Protein AF-A0A3N6PX20-F1 (afdb_monomer_lite)

Radius of gyration: 14.59 Å; chains: 1; bounding box: 34×27×39 Å

Secondary structure (DSSP, 8-state):
-PBPEEEEEEEE--BTTTTBPPEEEEEEEETTEEHHHHHTGGGGT-EESSB-TTT-HHHHHHHHHHHHHHHTTTSPBSSEEEEEEEE-TTT--TTT-EEEEEEEEETTEEEEEEEEEE-SSS--EE-TTS--EEEEHHHHHHHHHHHHH-

Foldseek 3Di:
DAKAWAWDWDWDDFQDVVTGDTATATFIQINNRTPCVLLVVVVLVWDFQAGQCVVCVVVLVVGQVPLLCCQAVVADEPAWDWHFGIARPPPRDLQSKTWTFTWHDYDQKIWTHQIWIGHNPDDIHTSHVDDGGIHRRVSSSCNSVVRSVD

pLDDT: mean 95.11, std 5.04, range [64.62, 98.75]

Structure (mmCIF, N/CA/C/O backbone):
data_AF-A0A3N6PX20-F1
#
_entry.id   AF-A0A3N6PX20-F1
#
loop_
_atom_site.group_PDB
_atom_site.id
_atom_site.type_symbol
_atom_site.label_atom_id
_atom_site.label_alt_id
_atom_site.label_comp_id
_atom_site.label_asym_id
_atom_site.label_entity_id
_atom_site.label_seq_id
_atom_site.pdbx_PDB_ins_code
_atom_site.Cartn_x
_atom_site.Cartn_y
_atom_site.Cartn_z
_atom_site.occupancy
_atom_site.B_iso_or_equiv
_atom_site.auth_seq_id
_atom_site.auth_comp_id
_atom_site.auth_asym_id
_atom_site.auth_atom_id
_atom_site.pdbx_PDB_model_num
ATOM 1 N N . MET A 1 1 ? -17.039 -6.067 13.447 1.00 64.62 1 MET A N 1
ATOM 2 C CA . MET A 1 1 ? -15.662 -6.574 13.624 1.00 64.62 1 MET A CA 1
ATOM 3 C C . MET A 1 1 ? -14.792 -5.780 12.668 1.00 64.62 1 MET A C 1
ATOM 5 O O . MET A 1 1 ? -15.258 -5.548 11.561 1.00 64.62 1 MET A O 1
ATOM 9 N N . SER A 1 2 ? -13.643 -5.269 13.109 1.00 90.12 2 SER A N 1
ATOM 10 C CA . SER A 1 2 ? -12.696 -4.576 12.224 1.00 90.12 2 SER A CA 1
ATOM 11 C C . SER A 1 2 ? -11.860 -5.592 11.455 1.00 90.12 2 SER A C 1
ATOM 13 O O . SER A 1 2 ? -11.517 -6.639 12.012 1.00 90.12 2 SER A O 1
ATOM 15 N N . ASP A 1 3 ? -11.508 -5.256 10.221 1.00 98.25 3 ASP A N 1
ATOM 16 C CA . ASP A 1 3 ? -10.587 -6.044 9.413 1.00 98.25 3 ASP A CA 1
ATOM 17 C C . ASP A 1 3 ? -9.198 -6.083 10.066 1.00 98.25 3 ASP A C 1
ATOM 19 O O . ASP A 1 3 ? -8.797 -5.154 10.779 1.00 98.25 3 ASP A O 1
ATOM 23 N N . GLN A 1 4 ? -8.476 -7.177 9.838 1.00 97.69 4 GLN A N 1
ATOM 24 C CA . GLN A 1 4 ? -7.093 -7.362 10.274 1.00 97.69 4 GLN A CA 1
ATOM 25 C C . GLN A 1 4 ? -6.150 -7.122 9.101 1.00 97.69 4 GLN A C 1
ATOM 27 O O . GLN A 1 4 ? -6.398 -7.630 8.008 1.00 97.69 4 GLN A O 1
ATOM 32 N N . LEU A 1 5 ? -5.083 -6.364 9.345 1.00 98.56 5 LEU A N 1
ATOM 33 C CA . LEU A 1 5 ? -4.017 -6.112 8.382 1.00 98.56 5 LEU A CA 1
ATOM 34 C C . LEU A 1 5 ? -2.748 -6.834 8.835 1.00 98.56 5 LEU A C 1
ATOM 36 O O . LEU A 1 5 ? -2.407 -6.779 10.014 1.00 98.56 5 LEU A O 1
ATOM 40 N N . GLU A 1 6 ? -2.050 -7.445 7.887 1.00 98.50 6 GLU A N 1
ATOM 41 C CA . GLU A 1 6 ? -0.693 -7.963 8.042 1.00 98.50 6 GLU A CA 1
ATOM 42 C C . GLU A 1 6 ? 0.150 -7.538 6.832 1.00 98.50 6 GLU A C 1
ATOM 44 O O . GLU A 1 6 ? -0.349 -7.518 5.703 1.00 98.50 6 GLU A O 1
ATOM 49 N N . LEU A 1 7 ? 1.418 -7.188 7.055 1.00 98.50 7 LEU A N 1
ATOM 50 C CA . LEU A 1 7 ? 2.383 -6.951 5.982 1.00 98.50 7 LEU A CA 1
ATOM 51 C C . LEU A 1 7 ? 3.278 -8.182 5.815 1.00 98.50 7 LEU A C 1
ATOM 53 O O . LEU A 1 7 ? 4.081 -8.515 6.687 1.00 98.50 7 LEU A O 1
ATOM 57 N N . VAL A 1 8 ? 3.163 -8.843 4.662 1.00 98.31 8 VAL A N 1
ATOM 58 C CA . VAL A 1 8 ? 3.897 -10.080 4.350 1.00 98.31 8 VAL A CA 1
ATOM 59 C C . VAL A 1 8 ? 4.872 -9.828 3.209 1.00 98.31 8 VAL A C 1
ATOM 61 O O . VAL A 1 8 ? 4.552 -9.122 2.258 1.00 98.31 8 VAL A O 1
ATOM 64 N N . ALA A 1 9 ? 6.079 -10.392 3.287 1.00 97.94 9 ALA A N 1
ATOM 65 C CA . ALA A 1 9 ? 7.073 -10.237 2.230 1.00 97.94 9 ALA A CA 1
ATOM 66 C C . ALA A 1 9 ? 6.544 -10.769 0.883 1.00 97.94 9 ALA A C 1
ATOM 68 O O . ALA A 1 9 ? 6.175 -11.934 0.746 1.00 97.94 9 ALA A O 1
ATOM 69 N N . LEU A 1 10 ? 6.566 -9.899 -0.116 1.00 97.81 10 LEU A N 1
ATOM 70 C CA . LEU A 1 10 ? 6.210 -10.127 -1.505 1.00 97.81 10 LEU A CA 1
ATOM 71 C C . LEU A 1 10 ? 7.475 -10.060 -2.354 1.00 97.81 10 LEU A C 1
ATOM 73 O O . LEU A 1 10 ? 8.164 -9.039 -2.404 1.00 97.81 10 LEU A O 1
ATOM 77 N N . HIS A 1 11 ? 7.756 -11.147 -3.062 1.00 97.00 11 HIS A N 1
ATOM 78 C CA . HIS A 1 11 ? 8.843 -11.209 -4.029 1.00 97.00 11 HIS A CA 1
ATOM 79 C C . HIS A 1 11 ? 8.279 -11.090 -5.442 1.00 97.00 11 HIS A C 1
ATOM 81 O O . HIS A 1 11 ? 7.526 -11.955 -5.889 1.00 97.00 11 HIS A O 1
ATOM 87 N N . ARG A 1 12 ? 8.666 -10.029 -6.156 1.00 94.06 12 ARG A N 1
ATOM 88 C CA . ARG A 1 12 ? 8.491 -9.943 -7.608 1.00 94.06 12 ARG A CA 1
ATOM 89 C C . ARG A 1 12 ? 9.791 -10.373 -8.269 1.00 94.06 12 ARG A C 1
ATOM 91 O O . ARG A 1 12 ? 10.801 -9.676 -8.161 1.00 94.06 12 ARG A O 1
ATOM 98 N N . SER A 1 13 ? 9.749 -11.493 -8.983 1.00 90.50 13 SER A N 1
ATOM 99 C CA . SER A 1 13 ? 10.891 -11.980 -9.754 1.00 90.50 13 SER A CA 1
ATOM 100 C C . SER A 1 13 ? 11.270 -10.996 -10.863 1.00 90.50 13 SER A C 1
ATOM 102 O O . SER A 1 13 ? 10.408 -10.495 -11.587 1.00 90.50 13 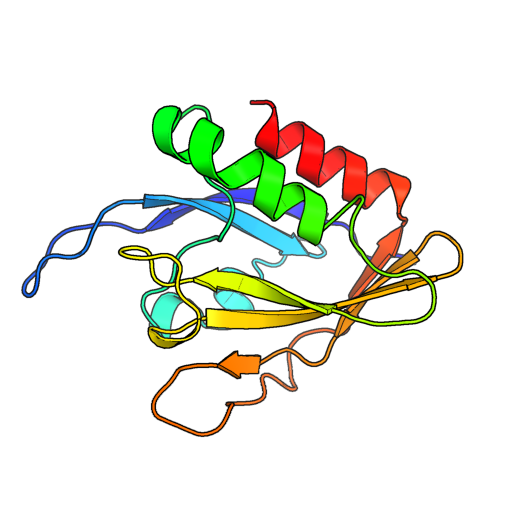SER A O 1
ATOM 104 N N . GLY A 1 14 ? 12.570 -10.733 -10.996 1.00 88.25 14 GLY A N 1
ATOM 105 C CA . GLY A 1 14 ? 13.123 -9.981 -12.122 1.00 88.25 14 GLY A CA 1
ATOM 106 C C . GLY A 1 14 ? 13.434 -10.858 -13.341 1.00 88.25 14 GLY A C 1
ATOM 107 O O . GLY A 1 14 ? 13.192 -12.065 -13.343 1.00 88.25 14 GLY A O 1
ATOM 108 N N . GLY A 1 15 ? 14.017 -10.243 -14.372 1.00 85.38 15 GLY A N 1
ATOM 109 C CA . GLY A 1 15 ? 14.498 -10.910 -15.588 1.00 85.38 15 GLY A CA 1
ATOM 110 C C . GLY A 1 15 ? 13.600 -10.722 -16.816 1.00 85.38 15 GLY A C 1
ATOM 111 O O . GLY A 1 15 ? 12.737 -9.849 -16.848 1.00 85.38 15 GLY A O 1
ATOM 112 N N . GLY A 1 16 ? 13.824 -11.530 -17.855 1.00 79.56 16 GLY A N 1
ATOM 113 C CA . GLY A 1 16 ? 13.065 -11.478 -19.111 1.00 79.56 16 GLY A CA 1
ATOM 114 C C . GLY A 1 16 ? 13.585 -10.476 -20.151 1.00 79.56 16 GLY A C 1
ATOM 115 O O . GLY A 1 16 ? 14.653 -9.882 -20.005 1.00 79.56 16 GLY A O 1
ATOM 116 N N . SER A 1 17 ? 12.823 -10.341 -21.241 1.00 69.50 17 SER A N 1
ATOM 117 C CA . SER A 1 17 ? 13.036 -9.365 -22.313 1.00 69.50 17 SER A CA 1
ATOM 118 C C . SER A 1 17 ? 11.697 -8.675 -22.617 1.00 69.50 17 SER A C 1
ATOM 120 O O . SER A 1 17 ? 10.770 -9.362 -23.054 1.00 69.50 17 SER A O 1
ATOM 122 N N . PRO A 1 18 ? 11.550 -7.361 -22.360 1.00 79.25 18 PRO A N 1
ATOM 123 C CA . PRO A 1 18 ? 12.540 -6.449 -21.772 1.00 79.25 18 PRO A CA 1
ATOM 124 C C . PRO A 1 18 ? 12.896 -6.807 -20.311 1.00 79.25 18 PRO A C 1
ATOM 126 O O . PRO A 1 18 ? 12.135 -7.524 -19.659 1.00 79.25 18 PRO A O 1
ATOM 129 N N . PRO A 1 19 ? 14.057 -6.351 -19.799 1.00 84.12 19 PRO A N 1
ATOM 130 C CA . PRO A 1 19 ? 14.504 -6.680 -18.449 1.00 84.12 19 PRO A CA 1
ATOM 131 C C . PRO A 1 19 ? 13.565 -6.093 -17.393 1.00 84.12 19 PRO A C 1
ATOM 133 O O . PRO A 1 19 ? 13.309 -4.891 -17.383 1.00 84.12 19 PRO A O 1
ATOM 136 N N . LYS A 1 20 ? 13.099 -6.946 -16.480 1.00 88.69 20 LYS A N 1
ATOM 137 C CA . LYS A 1 20 ? 12.302 -6.561 -15.313 1.00 88.69 20 LYS A CA 1
ATOM 138 C C . LYS A 1 20 ? 13.153 -6.531 -14.058 1.00 88.69 20 LYS A C 1
ATOM 140 O O . LYS A 1 20 ? 13.959 -7.433 -13.818 1.00 88.69 20 LYS A O 1
ATOM 145 N N . GLN A 1 21 ? 12.939 -5.518 -13.234 1.00 90.38 21 GLN A N 1
ATOM 146 C CA . GLN A 1 21 ? 13.689 -5.340 -12.001 1.00 90.38 21 GLN A CA 1
ATOM 147 C C . GLN A 1 21 ? 13.175 -6.256 -10.878 1.00 90.38 21 GLN A C 1
ATOM 149 O O . GLN A 1 21 ? 12.010 -6.198 -10.505 1.00 90.38 21 GLN A O 1
ATOM 154 N N . GLU A 1 22 ? 14.037 -7.079 -10.285 1.00 94.88 22 GLU A N 1
ATOM 155 C CA . GLU A 1 22 ? 13.653 -7.851 -9.096 1.00 94.88 22 GLU A CA 1
ATOM 156 C C . GLU A 1 22 ? 13.370 -6.919 -7.906 1.00 94.88 22 GLU A C 1
ATOM 158 O O . GLU A 1 22 ? 14.063 -5.906 -7.743 1.00 94.88 22 GLU A O 1
ATOM 163 N N . ARG A 1 23 ? 12.345 -7.250 -7.105 1.00 96.50 23 ARG A N 1
ATOM 164 C CA . ARG A 1 23 ? 11.943 -6.489 -5.912 1.00 96.50 23 ARG A CA 1
ATOM 165 C C . ARG A 1 23 ? 11.497 -7.386 -4.761 1.00 96.50 23 ARG A C 1
ATOM 167 O O . ARG A 1 23 ? 10.742 -8.339 -4.969 1.00 96.50 23 ARG A O 1
ATOM 174 N N . TYR A 1 24 ? 11.878 -6.996 -3.544 1.00 97.81 24 TYR A N 1
ATOM 175 C CA . TYR A 1 24 ? 11.331 -7.526 -2.291 1.00 97.81 24 TYR A CA 1
ATOM 176 C C . TYR A 1 24 ? 10.573 -6.424 -1.536 1.00 97.81 24 TYR A C 1
ATOM 178 O O . TYR A 1 24 ? 11.155 -5.568 -0.870 1.00 97.81 24 TYR A O 1
ATOM 186 N N . THR A 1 25 ? 9.250 -6.449 -1.648 1.00 98.19 25 THR A N 1
ATOM 187 C CA . THR A 1 25 ? 8.321 -5.454 -1.082 1.00 98.19 25 THR A CA 1
ATOM 188 C C . THR A 1 25 ? 7.349 -6.119 -0.116 1.00 98.19 25 THR A C 1
ATOM 190 O O . THR A 1 25 ? 7.401 -7.330 0.044 1.00 98.19 25 THR A O 1
ATOM 193 N N . PHE A 1 26 ? 6.452 -5.379 0.524 1.00 98.62 26 PHE A N 1
ATOM 194 C CA . PHE A 1 26 ? 5.351 -5.973 1.281 1.00 98.62 26 PHE A CA 1
ATOM 195 C C . PHE A 1 26 ? 4.086 -6.103 0.429 1.00 98.62 26 PHE A C 1
ATOM 197 O O . PHE A 1 26 ? 3.748 -5.209 -0.347 1.00 98.62 26 PHE A O 1
ATOM 204 N N . ASP A 1 27 ? 3.382 -7.217 0.594 1.00 98.69 27 ASP A N 1
ATOM 205 C CA . ASP A 1 27 ? 1.959 -7.327 0.302 1.00 98.69 27 ASP A CA 1
ATOM 206 C C . ASP A 1 27 ? 1.153 -6.918 1.539 1.00 98.69 27 ASP A C 1
ATOM 208 O O . ASP A 1 27 ? 1.564 -7.172 2.673 1.00 98.69 27 ASP A O 1
ATOM 212 N N . PHE A 1 28 ? -0.012 -6.324 1.309 1.00 98.69 28 PHE A N 1
ATOM 213 C CA . PHE A 1 28 ? -1.012 -6.083 2.333 1.00 98.69 28 PHE A CA 1
ATOM 214 C C . PHE A 1 28 ? -1.965 -7.277 2.366 1.00 98.69 28 PHE A C 1
ATOM 216 O O . PHE A 1 28 ? -2.724 -7.517 1.428 1.00 98.69 28 PHE A O 1
ATOM 223 N N . VAL A 1 29 ? -1.942 -8.038 3.451 1.00 98.75 29 VAL A N 1
ATOM 224 C CA . VAL A 1 29 ? -2.841 -9.170 3.659 1.00 98.75 29 VAL A CA 1
ATOM 225 C C . VAL A 1 29 ? -3.980 -8.710 4.558 1.00 98.75 29 VAL A C 1
ATOM 227 O O . VAL A 1 29 ? -3.766 -8.349 5.713 1.00 98.75 29 VAL A O 1
ATOM 230 N N . VAL A 1 30 ? -5.202 -8.706 4.024 1.00 98.56 30 VAL A N 1
ATOM 231 C CA . VAL A 1 30 ? -6.402 -8.276 4.750 1.00 98.56 30 VAL A CA 1
ATOM 232 C C . VAL A 1 30 ? -7.259 -9.492 5.065 1.00 98.56 30 VAL A C 1
ATOM 234 O O . VAL A 1 30 ? -7.677 -10.208 4.158 1.00 98.56 30 VAL A O 1
ATOM 237 N N . ASN A 1 31 ? -7.509 -9.751 6.350 1.00 97.75 31 ASN A N 1
ATOM 238 C CA . ASN A 1 31 ? -8.234 -10.938 6.826 1.00 97.75 31 ASN A CA 1
ATOM 239 C C . ASN A 1 31 ? -7.686 -12.262 6.251 1.00 97.75 31 ASN A C 1
ATOM 241 O O . ASN A 1 31 ? -8.445 -13.163 5.896 1.00 97.75 31 ASN A O 1
ATOM 245 N N . GLY A 1 32 ? -6.360 -12.368 6.117 1.00 97.94 32 GLY A N 1
ATOM 246 C CA . GLY A 1 32 ? -5.695 -13.541 5.541 1.00 97.94 32 GLY A CA 1
ATOM 247 C C . GLY A 1 32 ? -5.741 -13.624 4.010 1.00 97.94 32 GLY A C 1
ATOM 248 O O . GLY A 1 32 ? -5.252 -14.599 3.445 1.00 97.94 32 GLY A O 1
ATOM 249 N N . GLN A 1 33 ? -6.302 -12.627 3.317 1.00 98.12 33 GLN A N 1
ATOM 250 C CA . GLN A 1 33 ? -6.331 -12.571 1.855 1.00 98.12 33 GLN A CA 1
ATOM 251 C C . GLN A 1 33 ? -5.305 -11.569 1.320 1.00 98.12 33 GLN A C 1
ATOM 253 O O . GLN A 1 33 ? -5.319 -10.396 1.687 1.00 98.12 33 GLN A O 1
ATOM 258 N N . SER A 1 34 ? -4.442 -12.035 0.416 1.00 98.50 34 SER A N 1
ATOM 259 C CA . SER A 1 34 ? -3.482 -11.198 -0.313 1.00 98.50 34 SER A CA 1
ATOM 260 C C . SER A 1 34 ? -4.208 -10.145 -1.146 1.00 98.50 34 SER A C 1
ATOM 262 O O . SER A 1 34 ? -4.925 -10.477 -2.098 1.00 98.50 34 SER A O 1
ATOM 264 N N . LEU A 1 35 ? -4.004 -8.869 -0.827 1.00 98.50 35 LEU A N 1
ATOM 265 C CA . LEU A 1 35 ? -4.577 -7.784 -1.610 1.00 98.50 35 LEU A CA 1
ATOM 266 C C . LEU A 1 35 ? -3.887 -7.675 -2.978 1.00 98.50 35 LEU A C 1
ATOM 268 O O . LEU A 1 35 ? -4.555 -7.349 -3.961 1.00 98.50 35 LEU A O 1
ATOM 272 N N . PHE A 1 36 ? -2.610 -8.055 -3.093 1.00 98.56 36 PHE A N 1
ATOM 273 C CA . PHE A 1 36 ? -1.906 -8.150 -4.375 1.00 98.56 36 PHE A CA 1
ATOM 274 C C . PHE A 1 36 ? -2.601 -9.134 -5.327 1.00 98.56 36 PHE A C 1
ATOM 276 O O . PHE A 1 36 ? -2.844 -8.818 -6.494 1.00 98.56 36 PHE A O 1
ATOM 283 N N . ALA A 1 37 ? -2.997 -10.304 -4.816 1.00 97.75 37 ALA A N 1
ATOM 284 C CA . ALA A 1 37 ? -3.721 -11.305 -5.592 1.00 97.75 37 ALA A CA 1
ATOM 285 C C . ALA A 1 37 ? -5.147 -10.850 -5.940 1.00 97.75 37 ALA A C 1
ATOM 287 O O . ALA A 1 37 ? -5.559 -10.950 -7.094 1.00 97.75 37 ALA A O 1
ATOM 288 N N . VAL A 1 38 ? -5.900 -10.326 -4.965 1.00 97.69 38 VAL A N 1
ATOM 289 C CA . VAL A 1 38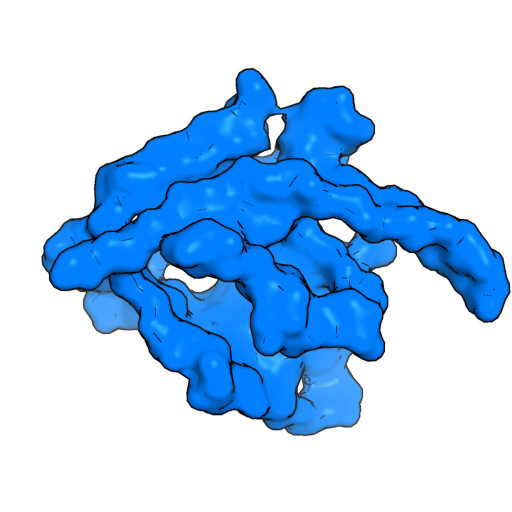 ? -7.311 -9.938 -5.161 1.00 97.69 38 VAL A CA 1
ATOM 290 C C . VAL A 1 38 ? -7.452 -8.750 -6.120 1.00 97.69 38 VAL A C 1
ATOM 292 O O . VAL A 1 38 ? -8.411 -8.687 -6.888 1.00 97.69 38 VAL A O 1
ATOM 295 N N . THR A 1 39 ? -6.492 -7.824 -6.119 1.00 98.00 39 THR A N 1
ATOM 296 C CA . THR A 1 39 ? -6.460 -6.688 -7.059 1.00 98.00 39 THR A CA 1
ATOM 297 C C . THR A 1 39 ? -5.962 -7.078 -8.451 1.00 98.00 39 THR A C 1
ATOM 299 O O . THR A 1 39 ? -6.149 -6.319 -9.401 1.00 98.00 39 THR A O 1
ATOM 302 N N . GLY A 1 40 ? -5.339 -8.253 -8.597 1.00 97.31 40 GLY A N 1
ATOM 303 C CA . GLY A 1 40 ? -4.702 -8.671 -9.842 1.00 97.31 40 GLY A CA 1
ATOM 304 C C . GLY A 1 40 ? -3.475 -7.830 -10.196 1.00 97.31 40 GLY A C 1
ATOM 305 O O . GLY A 1 40 ? -3.153 -7.708 -11.375 1.00 97.31 40 GLY A O 1
ATOM 306 N N . ALA A 1 41 ? -2.793 -7.247 -9.206 1.00 97.31 41 ALA A N 1
ATOM 307 C CA . ALA A 1 41 ? -1.649 -6.352 -9.401 1.00 97.31 41 ALA A CA 1
ATOM 308 C C . ALA A 1 41 ? -0.511 -6.983 -10.232 1.00 97.31 41 ALA A C 1
ATOM 310 O O . ALA A 1 41 ? 0.176 -6.283 -10.977 1.00 97.31 41 ALA A O 1
ATOM 311 N N . SER A 1 42 ? -0.360 -8.310 -10.187 1.00 94.81 42 SER A N 1
ATOM 312 C CA . SER A 1 42 ? 0.575 -9.058 -11.037 1.00 94.81 42 SER A CA 1
ATOM 313 C C . SER A 1 42 ? 0.282 -8.938 -12.535 1.00 94.81 42 SER A C 1
ATOM 315 O O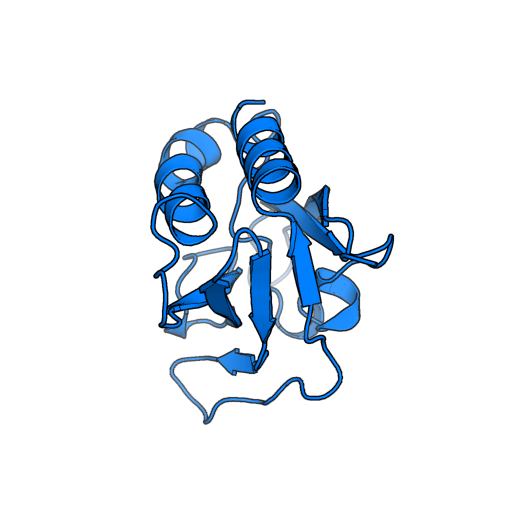 . SER A 1 42 ? 1.217 -8.928 -13.332 1.00 94.81 42 SER A O 1
ATOM 317 N N . ASN A 1 43 ? -0.986 -8.796 -12.935 1.00 94.50 43 ASN A N 1
ATOM 318 C CA . ASN A 1 43 ? -1.372 -8.616 -14.341 1.00 94.50 43 ASN A CA 1
ATOM 319 C C . ASN A 1 43 ? -0.887 -7.272 -14.904 1.00 94.50 43 ASN A C 1
ATOM 321 O O . ASN A 1 43 ? -0.774 -7.118 -16.118 1.00 94.50 43 ASN A O 1
ATOM 325 N N . PHE A 1 44 ? -0.590 -6.320 -14.018 1.00 93.69 44 PHE A N 1
ATOM 326 C CA . PHE A 1 44 ? -0.043 -5.003 -14.334 1.00 93.69 44 PHE A CA 1
ATOM 327 C C . PHE A 1 44 ? 1.452 -4.896 -14.011 1.00 93.69 44 PHE A C 1
ATOM 329 O O . PHE A 1 44 ? 2.013 -3.808 -14.081 1.00 93.69 44 PHE A O 1
ATOM 336 N N . ASP A 1 45 ? 2.093 -6.017 -13.663 1.00 93.56 45 ASP A N 1
ATOM 337 C CA . ASP A 1 45 ? 3.525 -6.105 -13.375 1.00 93.56 45 ASP A CA 1
ATOM 338 C C . ASP A 1 45 ? 4.009 -5.225 -12.205 1.00 93.56 45 ASP A C 1
ATOM 340 O O . ASP A 1 45 ? 5.143 -4.751 -12.193 1.00 93.56 45 ASP A O 1
ATOM 344 N N . LEU A 1 46 ? 3.145 -5.014 -11.209 1.00 96.88 46 LEU A N 1
ATOM 345 C CA . LEU A 1 46 ? 3.404 -4.127 -10.072 1.00 96.88 46 LEU A CA 1
ATOM 346 C C . LEU A 1 46 ? 4.119 -4.840 -8.911 1.00 96.88 46 LEU A C 1
ATOM 348 O O . LEU A 1 46 ? 4.131 -6.069 -8.819 1.00 96.88 46 LEU A O 1
ATOM 352 N N . SER A 1 47 ? 4.672 -4.056 -7.984 1.00 97.69 47 SER A N 1
ATOM 353 C CA . SER A 1 47 ? 5.169 -4.496 -6.671 1.00 97.69 47 SER A CA 1
ATOM 354 C C . SER A 1 47 ? 4.514 -3.697 -5.541 1.00 97.69 47 SER A C 1
ATOM 356 O O . SER A 1 47 ? 3.839 -2.704 -5.799 1.00 97.69 47 SER A O 1
ATOM 358 N N . GLY A 1 48 ? 4.718 -4.094 -4.283 1.00 98.00 48 GLY A N 1
ATOM 359 C CA . GLY A 1 48 ? 4.295 -3.295 -3.127 1.00 98.00 48 GLY A CA 1
ATOM 360 C C . GLY A 1 48 ? 4.977 -1.928 -3.087 1.00 98.00 48 GLY A C 1
ATOM 361 O O . GLY A 1 48 ? 6.085 -1.766 -3.599 1.00 98.00 48 GLY A O 1
ATOM 362 N N . CYS A 1 49 ? 4.322 -0.938 -2.478 1.00 97.56 49 CYS A N 1
ATOM 363 C CA . CYS A 1 49 ? 4.907 0.394 -2.303 1.00 97.56 49 CYS A CA 1
ATOM 364 C C . CYS A 1 49 ? 5.952 0.450 -1.172 1.00 97.56 49 CYS A C 1
ATOM 366 O O . CYS A 1 49 ? 6.882 1.249 -1.238 1.00 97.56 49 CYS A O 1
ATOM 368 N N . LEU A 1 50 ? 5.842 -0.418 -0.162 1.00 98.00 50 LEU A N 1
ATOM 369 C CA . LEU A 1 50 ? 6.791 -0.511 0.952 1.00 98.00 50 LEU A CA 1
ATOM 370 C C . LEU A 1 50 ? 7.815 -1.622 0.698 1.00 98.00 50 LEU A C 1
ATOM 372 O O . LEU A 1 50 ? 7.451 -2.738 0.328 1.00 98.00 50 LEU A O 1
ATOM 376 N N . SER A 1 51 ? 9.096 -1.326 0.910 1.00 98.00 51 SER A N 1
ATOM 377 C CA . SER A 1 51 ? 10.208 -2.267 0.706 1.00 98.00 51 SER A CA 1
ATOM 378 C C . SER A 1 51 ? 10.484 -3.090 1.963 1.00 98.00 51 SER A C 1
ATOM 380 O O . SER A 1 51 ? 10.354 -2.571 3.069 1.00 98.00 51 SER A O 1
ATOM 382 N N . VAL A 1 52 ? 10.914 -4.346 1.813 1.00 98.25 52 VAL A N 1
ATOM 383 C CA . VAL A 1 52 ? 11.291 -5.209 2.949 1.00 98.25 52 VAL A CA 1
ATOM 384 C C . VAL A 1 52 ? 12.692 -4.825 3.442 1.00 98.25 52 VAL A C 1
ATOM 386 O O . VAL A 1 52 ? 13.655 -5.082 2.713 1.00 98.25 52 VAL A O 1
ATOM 389 N N . PRO A 1 53 ? 12.869 -4.272 4.660 1.00 97.44 53 PRO A N 1
ATOM 390 C CA . PRO A 1 53 ? 14.166 -3.754 5.112 1.00 97.44 53 PRO A CA 1
ATOM 391 C C . PRO A 1 53 ? 15.298 -4.790 5.095 1.00 97.44 53 PRO A C 1
ATOM 393 O O . PRO A 1 53 ? 16.428 -4.469 4.744 1.00 97.44 53 PRO A O 1
ATOM 396 N N . GLN A 1 54 ? 14.999 -6.053 5.406 1.00 96.81 54 GLN A N 1
ATOM 397 C CA . GLN A 1 54 ? 15.988 -7.138 5.455 1.00 96.81 54 GLN A CA 1
ATOM 398 C C . GLN A 1 54 ? 16.492 -7.577 4.079 1.00 96.81 54 GLN A C 1
ATOM 400 O O . GLN A 1 54 ? 17.509 -8.263 3.985 1.00 96.81 54 GLN A O 1
ATOM 405 N N . ARG A 1 55 ? 15.755 -7.253 3.014 1.00 96.75 55 ARG A N 1
ATOM 406 C CA . ARG A 1 55 ? 16.069 -7.669 1.640 1.00 96.75 55 ARG A CA 1
ATOM 407 C C . ARG A 1 55 ? 16.484 -6.491 0.764 1.00 96.75 55 ARG A C 1
ATOM 409 O O . ARG A 1 55 ? 17.327 -6.667 -0.104 1.00 96.75 55 ARG A O 1
ATOM 416 N N . GLU A 1 56 ? 15.915 -5.316 1.016 1.00 95.75 56 GLU A N 1
ATOM 417 C CA . GLU A 1 56 ? 16.076 -4.088 0.231 1.00 95.75 56 GLU A CA 1
ATOM 418 C C . GLU A 1 56 ? 16.403 -2.888 1.153 1.00 95.75 56 GLU A C 1
ATOM 420 O O . GLU A 1 56 ? 15.670 -1.895 1.160 1.00 95.75 56 GLU A O 1
ATOM 425 N N . PRO A 1 57 ? 17.476 -2.944 1.972 1.00 96.56 57 PRO A N 1
ATOM 426 C CA . PRO A 1 57 ? 17.719 -1.972 3.046 1.00 96.56 57 PRO A CA 1
ATOM 427 C C . PRO A 1 57 ? 17.876 -0.532 2.540 1.00 96.56 57 PRO A C 1
ATOM 429 O O . PRO A 1 57 ? 17.295 0.394 3.103 1.00 96.56 57 PRO A O 1
ATOM 432 N N . GLU A 1 58 ? 18.608 -0.321 1.444 1.00 95.94 58 GLU A N 1
ATOM 433 C CA . GLU A 1 58 ? 18.805 1.016 0.867 1.00 95.94 58 GLU A CA 1
ATOM 434 C C . GLU A 1 58 ? 17.511 1.602 0.287 1.00 95.94 58 GLU A C 1
ATOM 436 O O . GLU A 1 58 ? 17.286 2.814 0.321 1.00 95.94 58 GLU A O 1
ATOM 441 N N . LEU A 1 59 ? 16.647 0.757 -0.278 1.00 94.31 59 LEU A N 1
ATOM 442 C CA . LEU A 1 59 ? 15.355 1.190 -0.803 1.00 94.31 59 LEU A CA 1
ATOM 443 C C . LEU A 1 59 ? 14.375 1.476 0.341 1.00 94.31 59 LEU A C 1
ATOM 445 O O . LEU A 1 59 ? 13.717 2.513 0.324 1.00 94.31 59 LEU A O 1
ATOM 449 N N . ALA A 1 60 ? 14.358 0.624 1.369 1.00 97.19 60 ALA A N 1
ATOM 450 C CA . ALA A 1 60 ? 13.561 0.814 2.574 1.00 97.19 60 ALA A CA 1
ATOM 451 C C . ALA A 1 60 ? 13.903 2.131 3.287 1.00 97.19 60 ALA A C 1
ATOM 453 O O . ALA A 1 60 ? 12.995 2.906 3.579 1.00 97.19 60 ALA A O 1
ATOM 454 N N . VAL A 1 61 ? 15.192 2.442 3.482 1.00 96.25 61 VAL A N 1
ATOM 455 C CA . VAL A 1 61 ? 15.632 3.719 4.082 1.00 96.25 61 VAL A CA 1
ATOM 456 C C . VAL A 1 61 ? 15.159 4.924 3.267 1.00 96.25 61 VAL A C 1
ATOM 458 O O . VAL A 1 61 ? 14.783 5.945 3.838 1.00 96.25 61 VAL A O 1
ATOM 461 N N . ARG A 1 62 ? 15.161 4.821 1.933 1.00 95.19 62 ARG A N 1
ATOM 462 C CA . ARG A 1 62 ? 14.747 5.924 1.055 1.00 95.19 62 ARG A CA 1
ATOM 463 C C . ARG A 1 62 ? 13.237 6.131 1.007 1.00 95.19 62 ARG A C 1
ATOM 465 O O . ARG A 1 62 ? 12.805 7.272 0.879 1.00 95.19 62 ARG A O 1
ATOM 472 N N . LEU A 1 63 ? 12.451 5.055 1.036 1.00 94.56 63 LEU A N 1
ATOM 473 C CA . LEU A 1 63 ? 11.028 5.111 0.689 1.00 94.56 63 LEU A CA 1
ATOM 474 C C . LEU A 1 63 ? 10.087 4.912 1.879 1.00 94.56 63 LEU A C 1
ATOM 476 O O . LEU A 1 63 ? 9.050 5.577 1.945 1.00 94.56 63 LEU A O 1
ATOM 480 N N . ASN A 1 64 ? 10.415 4.013 2.812 1.00 97.12 64 ASN A N 1
ATOM 481 C CA . ASN A 1 64 ? 9.422 3.504 3.756 1.00 97.12 64 ASN A CA 1
ATOM 482 C C . ASN A 1 64 ? 8.903 4.576 4.720 1.00 97.12 64 ASN A C 1
ATOM 484 O O . ASN A 1 64 ? 7.699 4.612 4.927 1.00 97.12 64 ASN A O 1
ATOM 488 N N . ASP A 1 65 ? 9.739 5.465 5.276 1.00 95.06 65 ASP A N 1
ATOM 489 C CA . ASP A 1 65 ? 9.256 6.493 6.224 1.00 95.06 65 ASP A CA 1
ATOM 490 C C . ASP A 1 65 ? 8.199 7.402 5.575 1.00 95.06 65 ASP A C 1
ATOM 492 O O . ASP A 1 65 ? 7.107 7.580 6.114 1.00 95.06 65 ASP A O 1
ATOM 496 N N . GLY A 1 66 ? 8.472 7.911 4.370 1.00 94.75 66 GLY A N 1
ATOM 497 C CA . GLY A 1 66 ? 7.533 8.772 3.650 1.00 94.75 66 GLY A CA 1
ATOM 498 C C . GLY A 1 66 ? 6.235 8.050 3.281 1.00 94.75 66 GLY A C 1
ATOM 499 O O . GLY A 1 66 ? 5.144 8.556 3.548 1.00 94.75 66 GLY A O 1
ATOM 500 N N . LEU A 1 67 ? 6.337 6.852 2.703 1.00 95.62 67 LEU A N 1
ATOM 501 C CA . LEU A 1 67 ? 5.172 6.092 2.242 1.00 95.62 67 LEU A CA 1
ATOM 502 C C . LEU A 1 67 ? 4.340 5.531 3.403 1.00 95.62 67 LEU A C 1
ATOM 504 O O . LEU A 1 67 ? 3.110 5.584 3.360 1.00 95.62 67 LEU A O 1
ATOM 508 N N . ALA A 1 68 ? 4.984 5.068 4.476 1.00 96.81 68 ALA A N 1
ATOM 509 C CA . ALA A 1 68 ? 4.295 4.625 5.681 1.00 96.81 68 ALA A CA 1
ATOM 510 C C . ALA A 1 68 ? 3.534 5.784 6.327 1.00 96.81 68 ALA A C 1
ATOM 512 O O . ALA A 1 68 ? 2.382 5.599 6.706 1.00 96.81 68 ALA A O 1
ATOM 513 N N . ARG A 1 69 ? 4.102 7.001 6.379 1.00 96.19 69 ARG A N 1
ATOM 514 C CA . ARG A 1 69 ? 3.387 8.186 6.887 1.00 96.19 69 ARG A CA 1
ATOM 515 C C . ARG A 1 69 ? 2.103 8.466 6.114 1.00 96.19 69 ARG A C 1
ATOM 517 O O . ARG A 1 69 ? 1.098 8.764 6.752 1.00 96.19 69 ARG A O 1
ATOM 524 N N . LEU A 1 70 ? 2.105 8.339 4.784 1.00 95.12 70 LEU A N 1
ATOM 525 C CA . LEU A 1 70 ? 0.896 8.512 3.959 1.00 95.12 70 LEU A CA 1
ATOM 526 C C . LEU A 1 70 ? -0.206 7.509 4.311 1.00 95.12 70 LEU A C 1
ATOM 528 O O . LEU A 1 70 ? -1.389 7.819 4.185 1.00 95.12 70 LEU A O 1
ATOM 532 N N . LEU A 1 71 ? 0.187 6.319 4.761 1.00 96.25 71 LEU A N 1
ATOM 533 C CA . LEU A 1 71 ? -0.724 5.293 5.241 1.00 96.25 71 LEU A CA 1
ATOM 534 C C . LEU A 1 71 ? -1.062 5.447 6.723 1.00 96.25 71 LEU A C 1
ATOM 536 O O . LEU A 1 71 ? -2.111 4.951 7.113 1.00 96.25 71 LEU A O 1
ATOM 540 N N . THR A 1 72 ? -0.241 6.126 7.529 1.00 95.56 72 THR A N 1
ATOM 541 C CA . THR A 1 72 ? -0.418 6.312 8.976 1.00 95.56 72 THR A CA 1
ATOM 542 C C . THR A 1 72 ? -0.634 7.788 9.334 1.00 95.56 72 THR A C 1
ATOM 544 O O . THR A 1 72 ? -1.731 8.320 9.171 1.00 95.56 72 THR A O 1
ATOM 547 N N . SER A 1 73 ? 0.378 8.465 9.876 1.00 94.12 73 SER A N 1
ATOM 548 C CA . SER A 1 73 ? 0.279 9.779 10.524 1.00 94.12 73 SER A CA 1
ATOM 549 C C . SER A 1 73 ? -0.228 10.910 9.622 1.00 94.12 73 SER A C 1
ATOM 551 O O . SER A 1 73 ? -0.768 11.884 10.143 1.00 94.12 73 SER A O 1
ATOM 553 N N . ALA A 1 74 ? -0.106 10.778 8.299 1.00 94.31 74 ALA A N 1
ATOM 554 C CA . ALA A 1 74 ? -0.584 11.743 7.312 1.00 94.31 74 ALA A CA 1
ATOM 555 C C . ALA A 1 74 ? -1.954 11.381 6.701 1.00 94.31 74 ALA A C 1
ATOM 557 O O . ALA A 1 74 ? -2.427 12.087 5.808 1.00 94.31 74 ALA A O 1
ATOM 558 N N . VAL A 1 75 ? -2.619 10.317 7.172 1.00 93.69 75 VAL A N 1
ATOM 559 C CA . VAL A 1 75 ? -4.003 10.026 6.771 1.00 93.69 75 VAL A CA 1
ATOM 560 C C . VAL A 1 75 ? -4.928 11.134 7.294 1.00 93.69 75 VAL A C 1
ATOM 562 O O . VAL A 1 75 ? -4.943 11.396 8.502 1.00 93.69 75 VAL A O 1
ATOM 565 N N . PRO A 1 76 ? -5.738 11.771 6.430 1.00 90.06 76 PRO A N 1
ATOM 566 C CA . PRO A 1 76 ? -6.597 12.877 6.832 1.00 90.06 76 PRO A CA 1
ATOM 567 C C . PRO A 1 76 ? -7.716 12.417 7.772 1.00 90.06 76 PRO A C 1
ATOM 569 O O . PRO A 1 76 ? -8.343 11.374 7.563 1.00 90.06 76 PRO A O 1
ATOM 572 N N . ILE A 1 77 ? -8.001 13.241 8.785 1.00 92.06 77 ILE A N 1
ATOM 573 C CA . ILE A 1 77 ? -9.167 13.084 9.660 1.00 92.06 77 ILE A CA 1
ATOM 574 C C . ILE A 1 77 ? -10.341 13.847 9.042 1.00 92.06 77 ILE A C 1
ATOM 576 O O . ILE A 1 77 ? -10.235 15.049 8.813 1.00 92.06 77 ILE A O 1
ATOM 580 N N . GLY A 1 78 ? -11.456 13.164 8.770 1.00 85.56 78 GLY A N 1
ATOM 581 C CA . GLY A 1 78 ? -12.644 13.789 8.162 1.00 85.56 78 GLY A CA 1
ATOM 582 C C . GLY A 1 78 ? -12.541 14.053 6.651 1.00 85.56 78 GLY A C 1
ATOM 583 O O . GLY A 1 78 ? -13.376 14.761 6.096 1.00 85.56 78 GLY A O 1
ATOM 584 N N . GLY A 1 79 ? -11.541 13.469 5.982 1.00 91.88 79 GLY A N 1
ATOM 585 C CA . GLY A 1 79 ? -11.353 13.491 4.528 1.00 91.88 79 GLY A CA 1
ATOM 586 C C . GLY A 1 79 ? -10.683 12.204 4.039 1.00 91.88 79 GLY A C 1
ATOM 587 O O . GLY A 1 79 ? -10.526 11.258 4.812 1.00 91.88 79 GLY A O 1
ATOM 588 N N . SER A 1 80 ? -10.267 12.160 2.772 1.00 94.75 80 SER A N 1
ATOM 589 C CA . SER A 1 80 ? -9.581 10.999 2.187 1.00 94.75 80 SER A CA 1
ATOM 590 C C . SER A 1 80 ? -8.437 11.411 1.270 1.00 94.75 80 SER A C 1
ATOM 592 O O . SER A 1 80 ? -8.601 12.341 0.482 1.00 94.75 80 SER A O 1
ATOM 594 N N . ASN A 1 81 ? -7.339 10.658 1.303 1.00 95.44 81 ASN A N 1
ATOM 595 C CA . ASN A 1 81 ? -6.247 10.768 0.339 1.00 95.44 81 ASN A CA 1
ATOM 596 C C . ASN A 1 81 ? -6.228 9.545 -0.577 1.00 95.44 81 ASN A C 1
ATOM 598 O O . ASN A 1 81 ? -6.426 8.420 -0.122 1.00 95.44 81 ASN A O 1
ATOM 602 N N . ARG A 1 82 ? -5.965 9.767 -1.866 1.00 96.62 82 ARG A N 1
ATOM 603 C CA . ARG A 1 82 ? -5.665 8.694 -2.815 1.00 96.62 82 ARG A CA 1
ATOM 604 C C . ARG A 1 82 ? -4.231 8.227 -2.575 1.00 96.62 82 ARG A C 1
ATOM 606 O O . ARG A 1 82 ? -3.303 9.002 -2.788 1.00 96.62 82 ARG A O 1
ATOM 613 N N . THR A 1 83 ? -4.055 6.980 -2.152 1.00 97.00 83 THR A N 1
ATOM 614 C CA . THR A 1 83 ? -2.739 6.418 -1.818 1.00 97.00 83 THR A CA 1
ATOM 615 C C . THR A 1 83 ? -2.448 5.195 -2.677 1.00 97.00 83 THR A C 1
ATOM 617 O O . THR A 1 83 ? -3.316 4.338 -2.847 1.00 97.00 83 THR A O 1
ATOM 620 N N . ALA A 1 84 ? -1.226 5.108 -3.206 1.00 97.75 84 ALA A N 1
ATOM 621 C CA . ALA A 1 84 ? -0.745 3.944 -3.941 1.00 97.75 84 ALA A CA 1
ATOM 622 C C . ALA A 1 84 ? -0.337 2.820 -2.983 1.00 97.75 84 ALA A C 1
ATOM 624 O O . ALA A 1 84 ? 0.434 3.037 -2.047 1.00 97.75 84 ALA A O 1
ATOM 625 N N . LEU A 1 85 ? -0.843 1.618 -3.241 1.00 98.44 85 LEU A N 1
ATOM 626 C CA . LEU A 1 85 ? -0.536 0.407 -2.476 1.00 98.44 85 LEU A CA 1
ATOM 627 C C . LEU A 1 85 ? 0.404 -0.513 -3.257 1.00 98.44 85 LEU A C 1
ATOM 629 O O . LEU A 1 85 ? 1.333 -1.084 -2.688 1.00 98.44 85 LEU A O 1
ATOM 633 N N . TYR A 1 86 ? 0.199 -0.591 -4.573 1.00 98.56 86 TYR A N 1
ATOM 634 C CA . TYR A 1 86 ? 1.091 -1.284 -5.496 1.00 98.56 86 TYR A CA 1
ATOM 635 C C . TYR A 1 86 ? 1.485 -0.342 -6.621 1.00 98.56 86 TYR A C 1
ATOM 637 O O . TYR A 1 86 ? 0.640 0.394 -7.125 1.00 98.56 86 TYR A O 1
ATOM 645 N N . VAL A 1 87 ? 2.756 -0.351 -7.002 1.00 97.81 87 VAL A N 1
ATOM 646 C CA . VAL A 1 87 ? 3.351 0.618 -7.929 1.00 97.81 87 VAL A CA 1
ATOM 647 C C . VAL A 1 87 ? 4.282 -0.068 -8.916 1.00 97.81 87 VAL A C 1
ATOM 649 O O . VAL A 1 87 ? 4.694 -1.213 -8.710 1.00 97.81 87 VAL A O 1
ATOM 652 N N . CYS A 1 88 ? 4.621 0.647 -9.988 1.00 96.06 88 CYS A N 1
ATOM 653 C CA . CYS A 1 88 ? 5.661 0.230 -10.915 1.00 96.06 88 CYS A CA 1
ATOM 654 C C . CYS A 1 88 ? 6.978 -0.051 -10.155 1.00 96.06 88 CYS A C 1
ATOM 656 O O . CYS A 1 88 ? 7.472 0.824 -9.439 1.00 96.06 88 CYS A O 1
ATOM 658 N N . PRO A 1 89 ? 7.575 -1.241 -10.307 1.00 94.50 89 PRO A N 1
ATOM 659 C CA . PRO A 1 89 ? 8.783 -1.628 -9.578 1.00 94.50 89 PRO A CA 1
ATOM 660 C C . PRO A 1 89 ? 10.036 -0.858 -10.015 1.00 94.50 89 PRO A C 1
ATOM 662 O O . PRO A 1 89 ? 11.015 -0.792 -9.266 1.00 94.50 89 PRO A O 1
ATOM 665 N N . GLU A 1 90 ? 10.034 -0.278 -11.212 1.00 92.00 90 GLU A N 1
ATOM 666 C CA . GLU A 1 90 ? 11.159 0.465 -11.771 1.00 92.00 90 GLU A CA 1
ATOM 667 C C . GLU A 1 90 ? 11.225 1.900 -11.229 1.00 92.00 90 GLU A C 1
ATOM 669 O O . GLU A 1 90 ? 12.294 2.327 -10.791 1.00 92.00 90 GLU A O 1
ATOM 674 N N . CYS A 1 91 ? 10.103 2.629 -11.222 1.00 92.62 91 CYS A N 1
ATOM 675 C CA . CYS A 1 91 ? 10.073 4.050 -10.849 1.00 92.62 91 CYS A CA 1
ATOM 676 C C . CYS A 1 91 ? 9.175 4.398 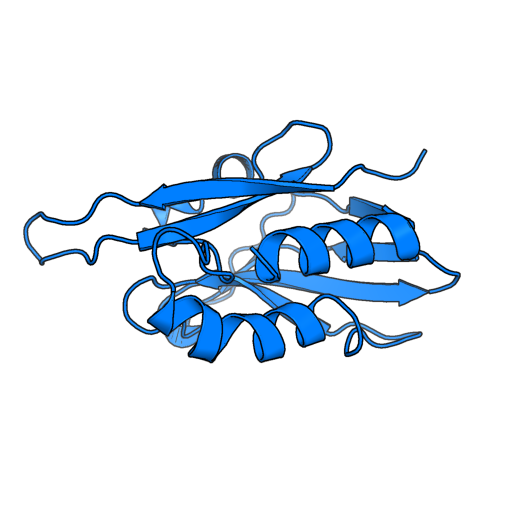-9.653 1.00 92.62 91 CYS A C 1
ATOM 678 O O . CYS A 1 91 ? 9.318 5.485 -9.102 1.00 92.62 91 CYS A O 1
ATOM 680 N N . GLY A 1 92 ? 8.254 3.518 -9.250 1.00 91.94 92 GLY A N 1
ATOM 681 C CA . GLY A 1 92 ? 7.284 3.791 -8.184 1.00 91.94 92 GLY A CA 1
ATOM 682 C C . GLY A 1 92 ? 6.209 4.827 -8.540 1.00 91.94 92 GLY A C 1
ATOM 683 O O . GLY A 1 92 ? 5.449 5.233 -7.663 1.00 91.94 92 GLY A O 1
ATOM 684 N N . ASP A 1 93 ? 6.145 5.270 -9.798 1.00 92.50 93 ASP A N 1
ATOM 685 C CA . ASP A 1 93 ? 5.281 6.365 -10.246 1.00 92.50 93 ASP A CA 1
ATOM 686 C C . ASP A 1 93 ? 3.877 5.869 -10.632 1.00 92.50 93 ASP A C 1
ATOM 688 O O . ASP A 1 93 ? 3.724 4.900 -11.384 1.00 92.50 93 ASP A O 1
ATOM 692 N N . LEU A 1 94 ? 2.852 6.594 -10.174 1.00 91.75 94 LEU A N 1
ATOM 693 C CA . LEU A 1 94 ? 1.450 6.395 -10.547 1.00 91.75 94 LEU A CA 1
ATOM 694 C C . LEU A 1 94 ? 1.248 6.414 -12.066 1.00 91.75 94 LEU A C 1
ATOM 696 O O . LEU A 1 94 ? 0.467 5.624 -12.586 1.00 91.75 94 LEU A O 1
ATOM 700 N N . ALA A 1 95 ? 1.959 7.279 -12.795 1.00 93.44 95 ALA A N 1
ATOM 701 C CA . ALA A 1 95 ? 1.810 7.427 -14.239 1.00 93.44 95 ALA A CA 1
ATOM 702 C C . ALA A 1 95 ? 2.229 6.167 -15.018 1.00 93.44 95 ALA A C 1
ATOM 704 O O . ALA A 1 95 ? 1.687 5.902 -16.096 1.00 93.44 95 ALA A O 1
ATOM 705 N N . CYS A 1 96 ? 3.159 5.374 -14.475 1.00 95.00 96 CYS A N 1
ATOM 706 C CA . CYS A 1 96 ? 3.579 4.104 -15.070 1.00 95.00 96 CYS A CA 1
ATOM 707 C C . CYS A 1 96 ? 2.587 2.969 -14.763 1.00 95.00 96 CYS A C 1
ATOM 709 O O . CYS A 1 96 ? 2.429 2.039 -15.552 1.00 95.00 96 CYS A O 1
ATOM 711 N N . GLY A 1 97 ? 1.866 3.086 -13.652 1.00 96.38 97 GLY A N 1
ATOM 712 C CA . GLY A 1 97 ? 0.839 2.150 -13.236 1.00 96.38 97 GLY A CA 1
ATOM 713 C C . GLY A 1 97 ? 0.851 1.979 -11.729 1.00 96.38 97 GLY A C 1
ATOM 714 O O . GLY A 1 97 ? 1.902 1.745 -11.126 1.00 96.38 97 GLY A O 1
ATOM 715 N N . ALA A 1 98 ? -0.326 2.057 -11.123 1.00 98.25 98 ALA A N 1
ATOM 716 C CA . ALA A 1 98 ? -0.488 1.798 -9.708 1.00 98.25 98 ALA A CA 1
ATOM 717 C C . ALA A 1 98 ? -1.877 1.267 -9.378 1.00 98.25 98 ALA A C 1
ATOM 719 O O . ALA A 1 98 ? -2.863 1.607 -10.024 1.00 98.25 98 ALA A O 1
ATOM 720 N N . ILE A 1 99 ? -1.943 0.468 -8.319 1.00 98.56 99 ILE A N 1
ATOM 721 C CA . ILE A 1 99 ? -3.191 0.168 -7.626 1.00 98.56 99 ILE A CA 1
ATOM 722 C C . ILE A 1 99 ? -3.281 1.110 -6.440 1.00 98.56 99 ILE A C 1
ATOM 724 O O . ILE A 1 99 ? -2.385 1.152 -5.590 1.00 98.56 99 ILE A O 1
ATOM 728 N N . THR A 1 100 ? -4.375 1.847 -6.377 1.00 98.44 100 THR A N 1
ATOM 729 C CA . THR A 1 100 ? -4.593 2.903 -5.399 1.00 98.44 100 THR A CA 1
ATOM 730 C C . THR A 1 100 ? -5.894 2.681 -4.635 1.00 98.44 100 THR A C 1
ATOM 732 O O . THR A 1 100 ? -6.780 1.940 -5.067 1.00 98.44 100 THR A O 1
ATOM 735 N N . ALA A 1 101 ? -6.020 3.338 -3.486 1.00 98.38 101 ALA A N 1
ATOM 736 C CA . ALA A 1 101 ? -7.244 3.378 -2.694 1.00 98.38 101 ALA A CA 1
ATOM 737 C C . ALA A 1 101 ? -7.440 4.767 -2.083 1.00 98.38 101 ALA A C 1
ATOM 739 O O . ALA A 1 101 ? -6.470 5.477 -1.814 1.00 98.38 101 ALA A O 1
ATOM 740 N N . LEU A 1 102 ? -8.690 5.150 -1.826 1.00 97.88 102 LEU A N 1
ATOM 741 C CA . LEU A 1 102 ? -8.991 6.238 -0.904 1.00 97.88 102 LEU A CA 1
ATOM 742 C C . LEU A 1 102 ? -8.783 5.749 0.525 1.00 97.88 102 LEU A C 1
ATOM 744 O O . LEU A 1 102 ? -9.468 4.828 0.980 1.00 97.88 102 LEU A O 1
ATOM 748 N N . VAL A 1 103 ? -7.860 6.404 1.220 1.00 97.94 103 VAL A N 1
ATOM 749 C CA . VAL A 1 103 ? -7.524 6.164 2.619 1.00 97.94 103 VAL A CA 1
ATOM 750 C C . VAL A 1 103 ? -8.028 7.338 3.448 1.00 97.94 103 VAL A C 1
ATOM 752 O O . VAL A 1 103 ? -7.649 8.488 3.222 1.00 97.94 103 VAL A O 1
ATOM 755 N N . SER A 1 104 ? -8.900 7.050 4.406 1.00 97.00 104 SER A N 1
ATOM 756 C CA . SER A 1 104 ? -9.506 8.045 5.300 1.00 97.00 104 SER A CA 1
ATOM 757 C C . SER A 1 104 ? -9.426 7.599 6.749 1.00 97.00 104 SER A C 1
ATOM 759 O O . SER A 1 104 ? -9.442 6.394 7.017 1.00 97.00 104 SER A O 1
ATOM 761 N N . ARG A 1 105 ? -9.437 8.554 7.682 1.00 95.69 105 ARG A N 1
ATOM 762 C CA . ARG A 1 105 ? -9.504 8.276 9.117 1.00 95.69 105 ARG A CA 1
ATOM 763 C C . ARG A 1 105 ? -10.664 9.013 9.783 1.00 95.69 105 ARG A C 1
ATOM 765 O O . ARG A 1 105 ? -10.854 10.213 9.591 1.00 95.69 105 ARG A O 1
ATOM 772 N N . SER A 1 106 ? -11.400 8.304 10.629 1.00 95.12 106 SER A N 1
ATOM 773 C CA . SER A 1 106 ? -12.428 8.872 11.510 1.00 95.12 106 SER A CA 1
ATOM 774 C C . SER A 1 106 ? -12.631 7.962 12.717 1.00 95.12 106 SER A C 1
ATOM 776 O O . SER A 1 106 ? -12.548 6.747 12.575 1.00 95.12 106 SER A O 1
ATOM 778 N N . ASP A 1 107 ? -12.881 8.531 13.897 1.00 92.50 107 ASP A N 1
ATOM 779 C CA . ASP A 1 107 ? -13.287 7.786 15.104 1.00 92.50 107 ASP A CA 1
ATOM 780 C C . ASP A 1 107 ? -12.396 6.578 15.452 1.00 92.50 107 ASP A C 1
ATOM 782 O O . ASP A 1 107 ? -12.868 5.511 15.836 1.00 92.50 107 ASP A O 1
ATOM 786 N N . GLY A 1 108 ? -11.077 6.726 15.283 1.00 93.44 108 GLY A N 1
ATOM 787 C CA . GLY A 1 108 ? -10.122 5.646 15.559 1.00 93.44 108 GLY A CA 1
ATOM 788 C C . GLY A 1 108 ? -10.150 4.495 14.545 1.00 93.44 108 GLY A C 1
ATOM 789 O O . GLY A 1 108 ? -9.583 3.439 14.816 1.00 93.44 108 GLY A O 1
ATOM 790 N N . VAL A 1 109 ? -10.761 4.692 13.377 1.00 96.62 109 VAL A N 1
ATOM 791 C CA . VAL A 1 109 ? -10.831 3.720 12.281 1.00 96.62 109 VAL A CA 1
ATOM 792 C C . VAL A 1 109 ? -10.144 4.285 11.040 1.00 96.62 109 VAL A C 1
ATOM 794 O O . VAL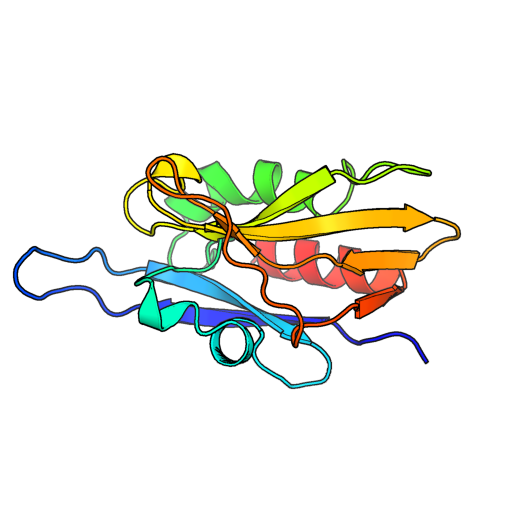 A 1 109 ? -10.361 5.442 10.673 1.00 96.62 109 VAL A O 1
ATOM 797 N N . VAL A 1 110 ? -9.320 3.465 10.386 1.00 97.62 110 VAL A N 1
ATOM 798 C CA . VAL A 1 110 ? -8.819 3.724 9.027 1.00 97.62 110 VAL A CA 1
ATOM 799 C C . VAL A 1 110 ? -9.685 2.959 8.053 1.00 97.62 110 VAL A C 1
ATOM 801 O O . VAL A 1 110 ? -9.920 1.769 8.246 1.00 97.62 110 VAL A O 1
ATOM 804 N N . ARG A 1 111 ? -10.138 3.622 6.994 1.00 97.69 111 ARG A N 1
ATOM 805 C CA . ARG A 1 111 ? -10.901 2.984 5.925 1.00 97.69 111 ARG A CA 1
ATOM 806 C C . ARG A 1 111 ? -10.134 3.051 4.619 1.00 97.69 111 ARG A C 1
ATOM 808 O O . ARG A 1 111 ? -9.670 4.126 4.246 1.00 97.69 111 ARG A O 1
ATOM 815 N N . TRP A 1 112 ? -10.047 1.918 3.933 1.00 98.38 112 TRP A N 1
ATOM 816 C CA . TRP A 1 112 ? -9.610 1.833 2.542 1.00 98.38 112 TRP A CA 1
ATOM 817 C C . TRP A 1 112 ? -10.831 1.586 1.658 1.00 98.38 112 TRP A C 1
ATOM 819 O O . TRP A 1 112 ? -11.657 0.719 1.951 1.00 98.38 112 TRP A O 1
ATOM 829 N N . SER A 1 113 ? -10.989 2.369 0.597 1.00 97.75 113 SER A N 1
ATOM 830 C CA . SER A 1 113 ? -12.162 2.308 -0.281 1.00 97.75 113 SER A CA 1
ATOM 831 C C . SER A 1 113 ? -11.845 2.785 -1.695 1.00 97.75 113 SER A C 1
ATOM 833 O O . SER A 1 113 ? -10.756 3.290 -1.939 1.00 97.75 113 SER A O 1
ATOM 835 N N . ASP A 1 114 ? -12.804 2.626 -2.614 1.00 97.88 114 ASP A N 1
ATOM 836 C CA . ASP A 1 114 ? -12.706 3.102 -4.001 1.00 97.88 114 ASP A CA 1
ATOM 837 C C . ASP A 1 114 ? -11.389 2.691 -4.677 1.00 97.88 114 ASP A C 1
ATOM 839 O O . ASP A 1 114 ? -10.619 3.527 -5.145 1.00 97.88 114 ASP A O 1
ATOM 843 N N . PHE A 1 115 ? -11.099 1.391 -4.656 1.00 98.56 115 PHE A N 1
ATOM 844 C CA . PHE A 1 115 ? -9.884 0.853 -5.252 1.00 98.56 115 PHE A CA 1
ATOM 845 C C . PHE A 1 115 ? -9.904 1.016 -6.770 1.00 98.56 115 PHE A C 1
ATOM 847 O O . PHE A 1 115 ? -10.925 0.766 -7.420 1.00 98.56 115 PHE A O 1
ATOM 854 N N . ALA A 1 116 ? -8.761 1.379 -7.341 1.00 98.25 116 ALA A N 1
ATOM 855 C CA . ALA A 1 116 ? -8.607 1.536 -8.778 1.00 98.25 116 ALA A CA 1
ATOM 856 C C . ALA A 1 116 ? -7.205 1.133 -9.231 1.00 98.25 116 ALA A C 1
ATOM 858 O O . ALA A 1 116 ? -6.248 1.200 -8.463 1.00 98.25 116 ALA A O 1
ATOM 859 N N . TYR A 1 117 ? -7.099 0.724 -10.491 1.00 98.25 117 TYR A N 1
ATOM 860 C CA . TYR A 1 117 ? -5.848 0.798 -11.229 1.00 98.25 117 TYR A CA 1
ATOM 861 C C . TYR A 1 117 ? -5.798 2.135 -11.976 1.00 98.25 117 TYR A C 1
ATOM 863 O O . TYR A 1 117 ? -6.731 2.473 -12.710 1.00 98.25 117 TYR A O 1
ATOM 871 N N . GLU A 1 118 ? -4.716 2.881 -11.792 1.00 97.25 118 GLU A N 1
ATOM 872 C CA . GLU A 1 118 ? -4.488 4.199 -12.383 1.00 97.25 118 GLU A CA 1
ATOM 873 C C . GLU A 1 118 ? -3.162 4.213 -13.152 1.00 97.25 118 GLU A C 1
ATOM 875 O O . GLU A 1 118 ? -2.200 3.545 -12.768 1.00 97.25 118 GLU A O 1
ATOM 880 N N . ASN A 1 119 ? -3.117 4.966 -14.254 1.00 96.50 119 ASN A N 1
ATOM 881 C CA . ASN A 1 119 ? -1.902 5.246 -15.017 1.00 96.50 119 ASN A CA 1
ATOM 882 C C . ASN A 1 119 ? -2.023 6.590 -15.760 1.00 96.50 119 ASN A C 1
ATOM 884 O O . ASN A 1 119 ? -3.074 7.225 -15.755 1.00 96.50 119 ASN A O 1
ATOM 888 N N . GLY A 1 120 ? -0.947 7.024 -16.419 1.00 92.31 120 GLY A N 1
ATOM 889 C CA . GLY A 1 120 ? -0.905 8.296 -17.151 1.00 92.31 120 GLY A CA 1
ATOM 890 C C . GLY A 1 120 ? -1.495 8.262 -18.567 1.00 92.31 120 GLY A C 1
ATOM 891 O O . GLY A 1 120 ? -1.449 9.275 -19.259 1.00 92.31 120 GLY A O 1
ATOM 892 N N . HIS A 1 121 ? -2.007 7.119 -19.028 1.00 87.94 121 HIS A N 1
ATOM 893 C CA . HIS A 1 121 ? -2.339 6.890 -20.443 1.00 87.94 121 HIS A CA 1
ATOM 894 C C . HIS A 1 121 ? -3.830 6.648 -20.694 1.00 87.94 121 HIS A C 1
ATOM 896 O O . HIS A 1 121 ? -4.313 6.842 -21.808 1.00 87.94 121 HIS A O 1
ATOM 902 N N . SER A 1 122 ? -4.558 6.188 -19.681 1.00 88.06 122 SER A N 1
ATOM 903 C CA . SER A 1 122 ? -5.943 5.737 -19.793 1.00 88.06 122 SER A CA 1
ATOM 904 C C . SER A 1 122 ? -6.759 6.171 -18.584 1.00 88.06 122 SER A C 1
ATOM 906 O O . SER A 1 122 ? -6.211 6.525 -17.543 1.00 88.06 122 SER A O 1
ATOM 908 N N . SER A 1 123 ? -8.083 6.148 -18.728 1.00 92.06 123 SER A N 1
ATOM 909 C CA . SER A 1 123 ? -8.985 6.343 -17.595 1.00 92.06 123 SER A CA 1
ATOM 910 C C . SER A 1 123 ? -8.774 5.262 -16.534 1.00 92.06 123 SER A C 1
ATOM 912 O O . SER A 1 123 ? -8.434 4.125 -16.862 1.00 92.06 123 SER A O 1
ATOM 914 N N . GLU A 1 124 ? -9.019 5.617 -15.272 1.00 92.00 124 GLU A N 1
ATOM 915 C CA . GLU A 1 124 ? -8.919 4.675 -14.159 1.00 92.00 124 GLU A CA 1
ATOM 916 C C . GLU A 1 124 ? -9.811 3.440 -14.370 1.00 92.00 124 GLU A C 1
ATOM 918 O O . GLU A 1 124 ? -10.942 3.524 -14.860 1.00 92.00 124 GLU A O 1
ATOM 923 N N . ILE A 1 125 ? -9.307 2.277 -13.960 1.00 96.69 125 ILE A N 1
ATOM 924 C CA . ILE A 1 125 ? -10.058 1.024 -13.964 1.00 96.69 125 ILE A CA 1
ATOM 925 C C . ILE A 1 125 ? -10.487 0.742 -12.528 1.00 96.69 125 ILE A C 1
ATOM 927 O O . ILE A 1 125 ? -9.675 0.359 -11.687 1.00 96.69 125 ILE A O 1
ATOM 931 N N . LYS A 1 126 ? -11.779 0.916 -12.238 1.00 97.56 126 LYS A N 1
ATOM 932 C CA . LYS A 1 126 ? -12.329 0.656 -10.902 1.00 97.56 126 LYS A CA 1
ATOM 933 C C . LYS A 1 126 ? -12.270 -0.827 -10.548 1.00 97.56 126 LYS A C 1
ATOM 935 O O . LYS A 1 126 ? -12.774 -1.682 -11.276 1.00 97.56 126 LYS A O 1
ATOM 940 N N . LEU A 1 127 ? -11.750 -1.119 -9.363 1.00 97.25 127 LEU A N 1
ATOM 941 C CA . LEU A 1 127 ? -11.681 -2.455 -8.780 1.00 97.25 127 LEU A CA 1
ATOM 942 C C . LEU A 1 127 ? -12.838 -2.635 -7.793 1.00 97.25 127 LEU A C 1
ATOM 944 O O . LEU A 1 127 ? -12.645 -2.845 -6.600 1.00 97.25 127 LEU A O 1
ATOM 948 N N . SER A 1 128 ? -14.070 -2.547 -8.298 1.00 93.94 128 SER A N 1
ATOM 949 C CA . SER A 1 128 ? -15.303 -2.499 -7.490 1.00 93.94 128 SER A CA 1
ATOM 950 C C . SER A 1 128 ? -15.576 -3.738 -6.628 1.00 93.94 128 SER A C 1
ATOM 952 O O . SER A 1 128 ? -16.464 -3.712 -5.781 1.00 93.94 128 SER A O 1
ATOM 954 N N . LYS A 1 129 ? -14.824 -4.823 -6.838 1.00 95.38 129 LYS A N 1
ATOM 955 C CA . LYS A 1 129 ? -14.893 -6.059 -6.045 1.00 95.38 129 LYS A CA 1
ATOM 956 C C . LYS A 1 129 ? -13.912 -6.080 -4.863 1.00 95.38 129 LYS A C 1
ATOM 958 O O . LYS A 1 129 ? -13.904 -7.056 -4.120 1.00 95.38 129 LYS A O 1
ATOM 963 N N . VAL A 1 130 ? -13.076 -5.051 -4.711 1.00 97.44 130 VAL A N 1
ATOM 964 C CA . VAL A 1 130 ? -12.062 -4.944 -3.655 1.00 97.44 130 VAL A CA 1
ATOM 965 C C . VAL A 1 130 ? -12.553 -4.003 -2.559 1.00 97.44 130 VAL A C 1
ATOM 967 O O . VAL A 1 130 ? -12.882 -2.844 -2.820 1.00 97.44 130 VAL A O 1
ATOM 970 N N . GLY A 1 131 ? -12.552 -4.491 -1.318 1.00 95.19 131 GLY A N 1
ATOM 971 C CA . GLY A 1 131 ? -12.978 -3.716 -0.158 1.00 95.19 131 GLY A CA 1
ATOM 972 C C . GLY A 1 131 ? -14.459 -3.297 -0.217 1.00 95.19 131 GLY A C 1
ATOM 973 O O . GLY A 1 131 ? -15.261 -3.930 -0.907 1.00 95.19 131 GLY A O 1
ATOM 974 N N . PRO A 1 132 ? -14.851 -2.232 0.506 1.00 97.06 132 PRO A N 1
ATOM 975 C CA . PRO A 1 132 ? -14.013 -1.435 1.403 1.00 97.06 132 PRO A CA 1
ATOM 976 C C . PRO A 1 132 ? -13.516 -2.248 2.603 1.00 97.06 132 PRO A C 1
ATOM 978 O O . PRO A 1 132 ? -14.151 -3.222 2.994 1.00 97.06 132 PRO A O 1
ATOM 981 N N . PHE A 1 133 ? -12.419 -1.797 3.207 1.00 98.19 133 PHE A N 1
ATOM 982 C CA . PHE A 1 133 ? -11.881 -2.358 4.448 1.00 98.19 133 PHE A CA 1
ATOM 983 C C . PHE A 1 133 ? -11.851 -1.296 5.543 1.00 98.19 133 PHE A C 1
ATOM 985 O O . PHE A 1 133 ? -11.660 -0.113 5.252 1.00 98.19 133 PHE A O 1
ATOM 992 N N . ALA A 1 134 ? -12.043 -1.707 6.792 1.00 98.06 134 ALA A N 1
ATOM 993 C CA . ALA A 1 134 ? -12.055 -0.849 7.965 1.00 98.06 134 ALA A CA 1
ATOM 994 C C . ALA A 1 134 ? -11.219 -1.459 9.097 1.00 98.06 134 ALA A C 1
ATOM 996 O O . ALA A 1 134 ? -11.575 -2.484 9.679 1.00 98.06 134 ALA A O 1
ATOM 997 N N . PHE A 1 135 ? -10.138 -0.776 9.457 1.00 98.31 135 PHE A N 1
ATOM 998 C CA . PHE A 1 135 ? -9.152 -1.231 10.431 1.00 98.31 135 PHE A CA 1
ATOM 999 C C . PHE A 1 135 ? -9.195 -0.380 11.697 1.00 98.31 135 PHE A C 1
ATOM 1001 O O . PHE A 1 135 ? -9.381 0.836 11.633 1.00 98.31 135 PHE A O 1
ATOM 1008 N N . HIS A 1 136 ? -8.952 -0.994 12.855 1.00 97.88 136 HIS A N 1
ATOM 1009 C CA . HIS A 1 136 ? -8.723 -0.240 14.085 1.00 97.88 136 HIS A CA 1
ATOM 1010 C C . HIS A 1 136 ? -7.368 0.484 14.013 1.00 97.88 136 HIS A C 1
ATOM 1012 O O . HIS A 1 136 ? -6.341 -0.150 13.767 1.00 97.88 136 HIS A O 1
ATOM 1018 N N . TRP A 1 137 ? -7.364 1.802 14.244 1.00 96.69 137 TRP A N 1
ATOM 1019 C CA . TRP A 1 137 ? -6.217 2.691 14.022 1.00 96.69 137 TRP A CA 1
ATOM 1020 C C . TRP A 1 137 ? -4.932 2.183 14.670 1.00 96.69 137 TRP A C 1
ATOM 1022 O O . TRP A 1 137 ? -3.911 2.081 13.998 1.00 96.69 137 TRP A O 1
ATOM 1032 N N . THR A 1 138 ? -4.979 1.841 15.959 1.00 96.94 138 THR A N 1
ATOM 1033 C CA . THR A 1 138 ? -3.773 1.453 16.699 1.00 96.94 138 THR A CA 1
ATOM 1034 C C . THR A 1 138 ? -3.153 0.184 16.120 1.00 96.94 138 THR A C 1
ATOM 1036 O O . THR A 1 138 ? -1.960 0.163 15.855 1.00 96.94 138 THR A O 1
ATOM 1039 N N . SER A 1 139 ? -3.964 -0.845 15.858 1.00 97.75 13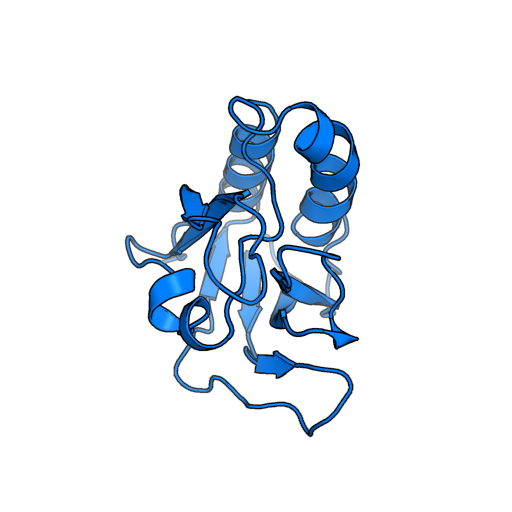9 SER A N 1
ATOM 1040 C CA . SER A 1 139 ? -3.491 -2.125 15.315 1.00 97.75 139 SER A CA 1
ATOM 1041 C C . SER A 1 139 ? -2.914 -1.957 13.910 1.00 97.75 139 SER A C 1
ATOM 1043 O O . SER A 1 139 ? -1.857 -2.494 13.604 1.00 97.75 139 SER A O 1
ATOM 1045 N N . TYR A 1 140 ? -3.588 -1.157 13.085 1.00 98.19 140 TYR A N 1
ATOM 1046 C CA . TYR A 1 140 ? -3.168 -0.839 11.727 1.00 98.19 140 TYR A CA 1
ATOM 1047 C C . TYR A 1 140 ? -1.824 -0.093 11.683 1.00 98.19 140 TYR A C 1
ATOM 1049 O O . TYR A 1 140 ? -0.933 -0.473 10.928 1.00 98.19 140 TYR A O 1
ATOM 1057 N N . VAL A 1 141 ? -1.653 0.947 12.510 1.00 97.88 141 VAL A N 1
ATOM 1058 C CA . VAL A 1 141 ? -0.402 1.722 12.557 1.00 97.88 141 VAL A CA 1
ATOM 1059 C C . VAL A 1 141 ? 0.740 0.871 13.085 1.00 97.88 141 VAL A C 1
ATOM 1061 O O . VAL A 1 141 ? 1.802 0.846 12.469 1.00 97.88 141 VAL A O 1
ATOM 1064 N N . THR A 1 142 ? 0.507 0.140 14.180 1.00 98.12 142 THR A N 1
ATOM 1065 C CA . THR A 1 142 ? 1.513 -0.756 14.753 1.00 98.12 142 THR A CA 1
ATOM 1066 C C . THR A 1 142 ? 2.012 -1.759 13.723 1.00 98.12 142 THR A C 1
ATOM 1068 O O . THR A 1 142 ? 3.216 -1.978 13.650 1.00 98.12 142 THR A O 1
ATOM 1071 N N . GLU A 1 143 ? 1.131 -2.335 12.904 1.00 98.25 143 GLU A N 1
ATOM 1072 C CA . GLU A 1 143 ? 1.547 -3.304 11.892 1.00 98.25 143 GLU A CA 1
ATOM 1073 C C . GLU A 1 143 ? 2.419 -2.680 10.792 1.00 98.25 143 GLU A C 1
ATOM 1075 O O . GLU A 1 143 ? 3.476 -3.220 10.465 1.00 98.25 143 GLU A O 1
ATOM 1080 N N . ILE A 1 144 ? 2.026 -1.518 10.260 1.00 98.06 144 ILE A N 1
ATOM 1081 C CA . ILE A 1 144 ? 2.802 -0.828 9.218 1.00 98.06 144 ILE A CA 1
ATOM 1082 C C . ILE A 1 144 ? 4.174 -0.396 9.749 1.00 98.06 144 ILE A C 1
ATOM 1084 O O . ILE A 1 144 ? 5.191 -0.610 9.086 1.00 98.06 144 ILE A O 1
ATOM 1088 N N . GLU A 1 145 ? 4.216 0.199 10.942 1.00 96.88 145 GLU A N 1
ATOM 1089 C CA . GLU A 1 145 ? 5.461 0.667 11.558 1.00 96.88 145 GLU A CA 1
ATOM 1090 C C . GLU A 1 145 ? 6.386 -0.500 11.913 1.00 96.88 145 GLU A C 1
ATOM 1092 O O . GLU A 1 145 ? 7.580 -0.438 11.617 1.00 96.88 145 GLU A O 1
ATOM 1097 N N . ARG A 1 146 ? 5.839 -1.591 12.467 1.00 96.75 146 ARG A N 1
ATOM 1098 C CA . ARG A 1 146 ? 6.586 -2.822 12.763 1.00 96.75 146 ARG A CA 1
ATOM 1099 C C . ARG A 1 146 ? 7.251 -3.379 11.509 1.00 96.75 146 ARG A C 1
ATOM 1101 O O . ARG A 1 146 ? 8.443 -3.665 11.537 1.00 96.75 146 ARG A O 1
ATOM 1108 N N . ALA A 1 147 ? 6.502 -3.514 10.417 1.00 96.69 147 ALA A N 1
ATOM 1109 C CA . ALA A 1 147 ? 7.034 -4.041 9.163 1.00 96.69 147 ALA A CA 1
ATOM 1110 C C . ALA A 1 147 ? 8.129 -3.139 8.565 1.00 96.69 147 ALA A C 1
ATOM 1112 O O . ALA A 1 147 ? 9.123 -3.634 8.037 1.00 96.69 147 ALA A O 1
ATOM 1113 N N . CYS A 1 148 ? 7.975 -1.814 8.668 1.00 94.56 148 CYS A N 1
ATOM 1114 C CA . CYS A 1 148 ? 8.949 -0.861 8.133 1.00 94.56 148 CYS A CA 1
ATOM 1115 C C . CYS A 1 148 ? 10.214 -0.720 8.991 1.00 94.56 148 CYS A C 1
ATOM 1117 O O . CYS A 1 148 ? 11.253 -0.347 8.447 1.00 94.56 148 CYS A O 1
ATOM 1119 N N . ALA A 1 149 ? 10.140 -0.996 10.297 1.00 90.75 149 ALA A N 1
ATOM 1120 C CA . ALA A 1 149 ? 11.283 -0.921 11.209 1.00 90.75 149 ALA A CA 1
ATOM 1121 C C . ALA A 1 149 ? 12.310 -2.042 10.978 1.00 90.75 149 ALA A C 1
ATOM 1123 O O . ALA A 1 149 ? 13.502 -1.824 11.200 1.00 90.75 149 ALA A O 1
ATOM 1124 N N . GLY A 1 150 ? 11.848 -3.192 10.477 1.00 76.06 150 GLY A N 1
ATOM 1125 C CA . GLY A 1 150 ? 12.664 -4.384 10.270 1.00 76.06 150 GLY A CA 1
ATOM 1126 C C . GLY A 1 150 ? 12.679 -5.298 11.487 1.00 76.06 150 GLY A C 1
ATOM 1127 O O . GLY A 1 150 ? 13.204 -4.888 12.540 1.00 76.06 150 GLY A O 1
#

Sequence (150 aa):
MSDQLELVALHRSGGGSPPKQERYTFDFVVNGQSLFAVTGASNFDLSGCLSVPQREPELAVRLNDGLARLLTSAVPIGGSNRTALYVCPECGDLACGAITALVSRSDGVVRWSDFAYENGHSSEIKLSKVGPFAFHWTSYVTEIERACAG